Protein AF-A0A9E6K0S4-F1 (afdb_monomer)

Sequence (92 aa):
MFRCEGDWQGTPLEKQGKLDLEIIKKELQSDVAYLQALGPRNSENETAYIQLGKCAEWVKQRWESQGYTVKNHEFTIDGRQYVNLEVEIPGQ

pLDDT: mean 85.83, std 16.9, range [39.88, 98.06]

Secondary structure (DSSP, 8-state):
------------GGGGS---HHHHHHHHHHHHHHHHHT---SSSSHHHHHHHHHHHHHHHHHHHTTT--EEEEEEEETTEEEEEEEE-----

Nearest PDB structures (foldseek):
  1tkf-assembly1_A  TM=7.564E-01  e=1.212E-01  Streptomyces griseus
  3our-assembly1_A  TM=4.542E-01  e=1.007E+00  Vibrio vulnificus CMCP6
  5knb-assembly1_G  TM=3.151E-01  e=2.474E+00  Enterococcus hirae ATCC 9790

Radius of gyration: 18.23 Å; Cα contacts (8 Å, |Δi|>4): 68; chains: 1; bounding box: 47×26×40 Å

Foldseek 3Di:
DDDPDDPPPDDPPVNVPPDPVVVVVVVVVVLVVVLVVLPAQDDPDDSNVVSVVVNVVVVCVVCVVVVWDWDWDWDDDPNDIDTDIDTDDDDD

Structure (mmCIF, N/CA/C/O backbone):
data_AF-A0A9E6K0S4-F1
#
_entry.id   AF-A0A9E6K0S4-F1
#
loop_
_atom_site.group_PDB
_atom_site.id
_atom_site.type_symbol
_atom_site.label_atom_id
_atom_site.label_alt_id
_atom_site.label_comp_id
_atom_site.label_asym_id
_atom_site.label_entity_id
_atom_site.label_seq_id
_atom_site.pdbx_PDB_ins_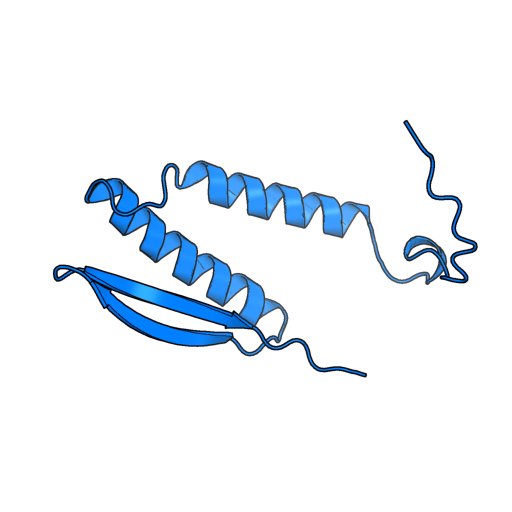code
_atom_site.Cartn_x
_atom_site.Cartn_y
_atom_site.Cartn_z
_atom_site.occupancy
_atom_site.B_iso_or_equiv
_atom_site.auth_seq_id
_atom_site.auth_comp_id
_atom_site.auth_asym_id
_atom_site.auth_atom_id
_atom_site.pdbx_PDB_model_num
ATOM 1 N N . MET A 1 1 ? -33.279 -13.754 -5.810 1.00 47.34 1 MET A N 1
ATOM 2 C CA . MET A 1 1 ? -32.314 -13.154 -4.865 1.00 47.34 1 MET A CA 1
ATOM 3 C C . MET A 1 1 ? -32.652 -13.716 -3.494 1.00 47.34 1 MET A C 1
ATOM 5 O O . MET A 1 1 ? -33.732 -13.428 -3.001 1.00 47.34 1 MET A O 1
ATOM 9 N N . PHE A 1 2 ? -31.824 -14.607 -2.951 1.00 39.88 2 PHE A N 1
ATOM 10 C CA . PHE A 1 2 ? -32.049 -15.172 -1.619 1.00 39.88 2 PHE A CA 1
ATOM 11 C C . PHE A 1 2 ? -31.491 -14.192 -0.585 1.00 39.88 2 PHE A C 1
ATOM 13 O O . PHE A 1 2 ? -30.312 -13.848 -0.642 1.00 39.88 2 PHE A O 1
ATOM 20 N N . ARG A 1 3 ? -32.342 -13.699 0.320 1.00 45.91 3 ARG A N 1
ATOM 21 C CA . ARG A 1 3 ? -31.884 -13.012 1.529 1.00 45.91 3 ARG A CA 1
ATOM 22 C C . ARG A 1 3 ? -31.353 -14.088 2.466 1.00 45.91 3 ARG A C 1
ATOM 24 O O . ARG A 1 3 ? -32.118 -14.934 2.913 1.00 45.91 3 ARG A O 1
ATOM 31 N N . CYS A 1 4 ? -30.051 -14.078 2.728 1.00 51.38 4 CYS A N 1
ATOM 32 C CA . CYS A 1 4 ? -29.499 -14.832 3.844 1.00 51.38 4 CYS A CA 1
ATOM 33 C C . CYS A 1 4 ? -29.988 -14.161 5.132 1.00 51.38 4 CYS A C 1
ATOM 35 O O . CYS A 1 4 ? -29.428 -13.156 5.564 1.00 51.38 4 CYS A O 1
ATOM 37 N N . GLU A 1 5 ? -31.073 -14.675 5.698 1.00 50.72 5 GLU A N 1
ATOM 38 C CA . GLU A 1 5 ? -31.542 -14.302 7.029 1.00 50.72 5 GLU A CA 1
ATOM 39 C C . GLU A 1 5 ? -30.725 -15.112 8.036 1.00 50.72 5 GLU A C 1
ATOM 41 O O . GLU A 1 5 ? -30.991 -16.282 8.290 1.00 50.72 5 GLU A O 1
ATOM 46 N N . GLY A 1 6 ? -29.639 -14.511 8.520 1.00 58.41 6 GLY A N 1
ATOM 47 C CA . GLY A 1 6 ? -28.914 -15.009 9.682 1.00 58.41 6 GLY A CA 1
ATOM 48 C C . GLY A 1 6 ? -29.351 -14.223 10.911 1.00 58.41 6 GLY A C 1
ATOM 49 O O . GLY A 1 6 ? -29.376 -12.991 10.865 1.00 58.41 6 GLY A O 1
ATOM 50 N N . ASP A 1 7 ? -29.655 -14.915 12.008 1.00 51.59 7 ASP A N 1
ATOM 51 C CA . ASP A 1 7 ? -29.771 -14.303 13.334 1.00 51.59 7 ASP A CA 1
ATOM 52 C C . ASP A 1 7 ? -28.368 -13.931 13.829 1.00 51.59 7 ASP A C 1
ATOM 54 O O . ASP A 1 7 ? -27.731 -14.629 14.621 1.00 51.59 7 ASP A O 1
ATOM 58 N N . TRP A 1 8 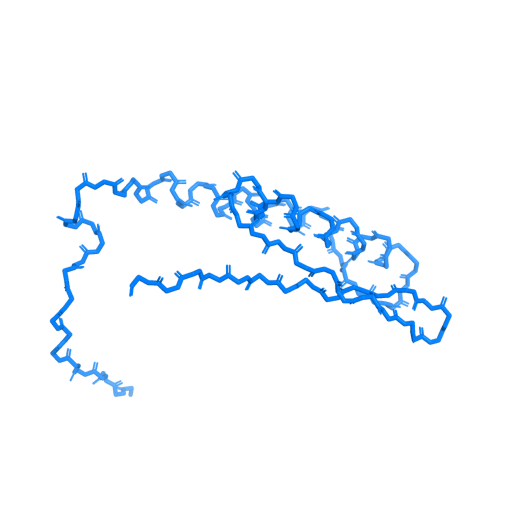? -27.841 -12.828 13.301 1.00 56.81 8 TRP A N 1
ATOM 59 C CA . TRP A 1 8 ? -26.562 -12.282 13.725 1.00 56.81 8 TRP A CA 1
ATOM 60 C C . TRP A 1 8 ? -26.738 -11.630 15.097 1.00 56.81 8 TRP A C 1
ATOM 62 O O . TRP A 1 8 ? -27.190 -10.491 15.209 1.00 56.81 8 TRP A O 1
ATOM 72 N N . GLN A 1 9 ? -26.358 -12.345 16.157 1.00 57.19 9 GLN A N 1
ATOM 73 C CA . GLN A 1 9 ? -26.185 -11.772 17.494 1.00 57.19 9 GLN A CA 1
ATOM 74 C C . GLN A 1 9 ? -24.894 -10.944 17.541 1.00 57.19 9 GLN A C 1
ATOM 76 O O . GLN A 1 9 ? -23.919 -11.294 18.198 1.00 57.19 9 GLN A O 1
ATOM 81 N N . GLY A 1 10 ? -24.872 -9.851 16.787 1.00 57.56 10 GLY A N 1
ATOM 82 C CA . GLY A 1 10 ? -23.828 -8.840 16.838 1.00 57.56 10 GLY A CA 1
ATOM 83 C C . GLY A 1 10 ? -24.447 -7.513 17.241 1.00 57.56 10 GLY A C 1
ATOM 84 O O . GLY A 1 10 ? -25.470 -7.105 16.691 1.00 57.56 10 GLY A O 1
ATOM 85 N N . THR A 1 11 ? -23.845 -6.820 18.202 1.00 54.97 11 THR A N 1
ATOM 86 C CA . THR A 1 11 ? -24.201 -5.423 18.456 1.00 54.97 11 THR A CA 1
ATOM 87 C C . THR A 1 11 ? -23.759 -4.609 17.238 1.00 54.97 11 THR A C 1
ATOM 89 O O . THR A 1 11 ? -22.570 -4.648 16.918 1.00 54.97 11 THR A O 1
ATOM 92 N N . PRO A 1 12 ? -24.663 -3.881 16.555 1.00 60.41 12 PRO A N 1
ATOM 93 C CA . PRO A 1 12 ? -24.278 -2.985 15.472 1.00 60.41 12 PRO A CA 1
ATOM 94 C C . PRO A 1 12 ? -23.178 -2.035 15.957 1.00 60.41 12 PRO A C 1
ATOM 96 O O . PRO A 1 12 ? -23.261 -1.537 17.085 1.00 60.41 12 PRO A O 1
ATOM 99 N N . LEU A 1 13 ? -22.148 -1.804 15.140 1.00 57.53 13 LEU A N 1
ATOM 100 C CA . LEU A 1 13 ? -21.003 -0.957 15.504 1.00 57.53 13 LEU A CA 1
ATOM 101 C C . LEU A 1 13 ? -21.460 0.446 15.941 1.00 57.53 13 LEU A C 1
ATOM 103 O O . LEU A 1 13 ? -20.863 1.047 16.833 1.00 57.53 13 LEU A O 1
ATOM 107 N N . GLU A 1 14 ? -22.587 0.919 15.400 1.00 60.19 14 GLU A N 1
ATOM 108 C CA . GLU A 1 14 ? -23.226 2.191 15.750 1.00 60.19 14 GLU A CA 1
ATOM 109 C C . GLU A 1 14 ? -23.724 2.234 17.201 1.00 60.19 14 GLU A C 1
ATOM 111 O O . GLU A 1 14 ? -23.765 3.295 17.820 1.00 60.19 14 GLU A O 1
ATOM 116 N N . LYS A 1 15 ? -24.094 1.081 17.772 1.00 58.09 15 LYS A N 1
ATOM 117 C CA . LYS A 1 15 ? -24.599 0.969 19.149 1.00 58.09 15 LYS A CA 1
ATOM 118 C C . LYS A 1 15 ? -23.489 0.853 20.196 1.00 58.09 15 LYS A C 1
ATOM 120 O O . LYS A 1 15 ? -23.785 0.971 21.382 1.00 58.09 15 LYS A O 1
ATOM 125 N N . GLN A 1 16 ? -22.230 0.649 19.796 1.00 59.19 16 GLN A N 1
ATOM 126 C CA . GLN A 1 16 ? -21.090 0.559 20.723 1.00 59.19 16 GLN A CA 1
ATOM 127 C C . GLN A 1 16 ? -20.512 1.930 21.134 1.00 59.19 16 GLN A C 1
ATOM 129 O O . GLN A 1 16 ? -19.548 1.992 21.896 1.00 59.19 16 GLN A O 1
ATOM 134 N N . GLY A 1 17 ? -21.123 3.039 20.694 1.00 54.97 17 GLY A N 1
ATOM 135 C CA . GLY A 1 17 ? -20.983 4.355 21.333 1.00 54.97 17 GLY A CA 1
ATOM 136 C C . GLY A 1 17 ? -19.608 5.027 21.240 1.00 54.97 17 GLY A C 1
ATOM 137 O O . GLY A 1 17 ? -19.366 5.990 21.962 1.00 54.97 17 GLY A O 1
ATOM 138 N N . LYS A 1 18 ? -18.704 4.541 20.380 1.00 61.19 18 LYS A N 1
ATOM 139 C CA . LYS A 1 18 ? -17.352 5.109 20.206 1.00 61.19 18 LYS A CA 1
ATOM 140 C C . LYS A 1 18 ? -16.867 5.231 18.758 1.00 61.19 18 LYS A C 1
ATOM 142 O O . LYS A 1 18 ? -15.818 5.830 18.547 1.00 61.19 18 LYS A O 1
ATOM 147 N N . LEU A 1 19 ? -17.593 4.692 17.776 1.00 67.19 19 LEU A N 1
ATOM 148 C CA . LEU A 1 19 ? -17.239 4.823 16.360 1.00 67.19 19 LEU A CA 1
ATOM 149 C C . LEU A 1 19 ? -18.032 5.968 15.725 1.00 67.19 19 LEU A C 1
ATOM 151 O O . LEU A 1 19 ? -19.245 5.865 15.549 1.00 67.19 19 LEU A O 1
ATOM 155 N N . ASP A 1 20 ? -17.342 7.042 15.356 1.00 83.25 20 ASP A N 1
ATOM 156 C CA . ASP A 1 20 ? -17.913 8.079 14.501 1.00 83.25 20 ASP A CA 1
ATOM 157 C C . ASP A 1 20 ? -17.876 7.595 13.044 1.00 83.25 20 ASP A C 1
ATOM 159 O O . ASP A 1 20 ? -16.847 7.644 12.363 1.00 83.25 20 ASP A O 1
ATOM 163 N N . LEU A 1 21 ? 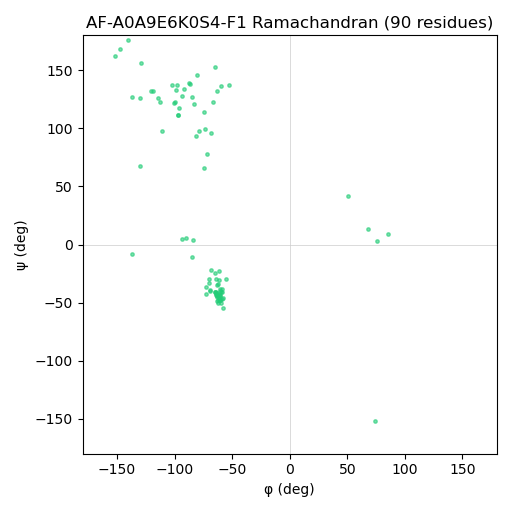-19.011 7.068 12.578 1.00 83.38 21 LEU A N 1
ATOM 164 C CA . LEU A 1 21 ? -19.146 6.553 11.217 1.00 83.38 21 LEU A CA 1
ATOM 165 C C . LEU A 1 21 ? -18.914 7.623 10.145 1.00 83.38 21 LEU A C 1
ATOM 167 O O . LEU A 1 21 ? -18.441 7.290 9.057 1.00 83.38 21 LEU A O 1
ATOM 171 N N . GLU A 1 22 ? -19.236 8.888 10.422 1.00 87.38 22 GLU A N 1
ATOM 172 C CA . GLU A 1 22 ? -19.027 9.968 9.457 1.00 87.38 22 GLU A CA 1
ATOM 173 C C . GLU A 1 22 ? -17.538 10.295 9.321 1.00 87.38 22 GLU A C 1
ATOM 175 O O . GLU A 1 22 ? -17.063 10.520 8.205 1.00 87.38 22 GLU A O 1
ATOM 180 N N . ILE A 1 23 ? -16.775 10.231 10.418 1.00 88.44 23 ILE A N 1
ATOM 181 C CA . ILE A 1 23 ? -15.310 10.340 10.365 1.00 88.44 23 ILE A CA 1
ATOM 182 C C . ILE A 1 23 ? -14.721 9.191 9.544 1.00 88.44 23 ILE A C 1
ATOM 184 O O . ILE A 1 23 ? -13.976 9.449 8.599 1.00 88.44 23 ILE A O 1
ATOM 188 N N . ILE A 1 24 ? -15.107 7.942 9.826 1.00 86.88 24 ILE A N 1
ATOM 189 C CA . ILE A 1 24 ? -14.606 6.768 9.088 1.00 86.88 24 ILE A CA 1
ATOM 190 C C . ILE A 1 24 ? -14.913 6.890 7.597 1.00 86.88 24 ILE A C 1
ATOM 192 O O . ILE A 1 24 ? -14.047 6.677 6.750 1.00 86.88 24 ILE A O 1
ATOM 196 N N . LYS A 1 25 ? -16.142 7.277 7.255 1.00 91.00 25 LYS A N 1
ATOM 197 C CA . 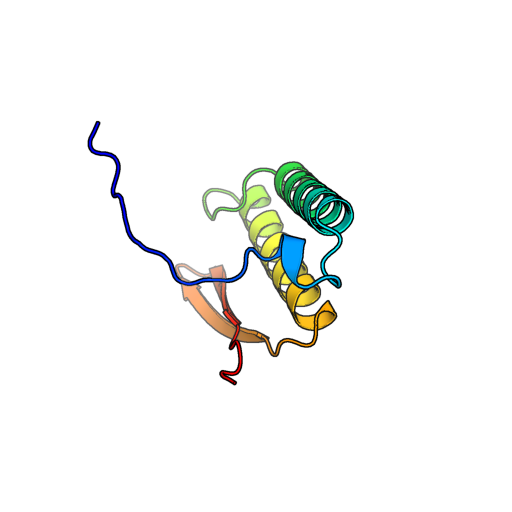LYS A 1 25 ? -16.557 7.483 5.868 1.00 91.00 25 LYS A CA 1
ATOM 198 C C . LYS A 1 25 ? -15.730 8.569 5.184 1.00 91.00 25 LYS A C 1
ATOM 200 O O . LYS A 1 25 ? -15.305 8.372 4.047 1.00 91.00 25 LYS A O 1
ATOM 205 N N . LYS A 1 26 ? -15.489 9.697 5.856 1.00 94.31 26 LYS A N 1
ATOM 206 C CA . LYS A 1 26 ? -14.678 10.797 5.323 1.00 94.31 26 LYS A CA 1
ATOM 207 C C . LYS A 1 26 ? -13.226 10.371 5.100 1.00 94.31 26 LYS A C 1
ATOM 209 O O . LYS A 1 26 ? -12.655 10.704 4.064 1.00 94.31 26 LYS A O 1
ATOM 214 N N . GLU A 1 27 ? -12.644 9.628 6.036 1.00 92.44 27 GLU A N 1
ATOM 215 C CA . GLU A 1 27 ? -11.291 9.085 5.894 1.00 92.44 27 GLU A CA 1
ATOM 216 C C . GLU A 1 27 ? -11.198 8.117 4.713 1.00 92.44 27 GLU A C 1
ATOM 218 O O . GLU A 1 27 ? -10.342 8.298 3.852 1.00 92.44 27 GLU A O 1
ATOM 223 N N . LEU A 1 28 ? -12.138 7.175 4.590 1.00 93.00 28 LEU A N 1
ATOM 224 C CA . LEU A 1 28 ? -12.191 6.250 3.453 1.00 93.00 28 LEU A CA 1
ATOM 225 C C . LEU A 1 28 ? -12.330 6.983 2.113 1.00 93.00 28 LEU A C 1
ATOM 227 O O . LEU A 1 28 ? -11.687 6.617 1.133 1.00 93.00 28 LEU A O 1
ATOM 231 N N . GLN A 1 29 ? -13.150 8.033 2.052 1.00 96.62 29 GLN A N 1
ATOM 232 C CA . GLN A 1 29 ? -13.286 8.851 0.846 1.00 96.62 29 GLN A CA 1
ATOM 233 C C . GLN A 1 29 ? -11.988 9.584 0.498 1.00 96.62 29 GLN A C 1
ATOM 235 O O . GLN A 1 29 ? -11.621 9.639 -0.674 1.00 96.62 29 GLN A O 1
ATOM 240 N N . SER A 1 30 ? -11.287 10.120 1.500 1.00 96.00 30 SER A N 1
ATOM 241 C CA . SER A 1 30 ? -9.981 10.759 1.317 1.00 96.00 30 SER A CA 1
ATOM 242 C C . SER A 1 30 ? -8.936 9.763 0.807 1.00 96.00 30 SER A C 1
ATOM 244 O O . SER A 1 30 ? -8.218 10.058 -0.149 1.00 96.00 30 SER A O 1
ATOM 246 N N . ASP A 1 31 ? -8.896 8.571 1.401 1.00 95.88 31 ASP A N 1
ATOM 247 C CA . ASP A 1 31 ? -7.996 7.483 1.022 1.00 95.88 31 ASP A CA 1
ATOM 248 C C . ASP A 1 31 ? -8.248 7.057 -0.436 1.00 95.88 31 ASP A C 1
ATOM 250 O O . ASP A 1 31 ? -7.325 7.005 -1.252 1.00 95.88 31 ASP A O 1
ATOM 254 N N . VAL A 1 32 ? -9.513 6.854 -0.820 1.00 95.94 32 VAL A N 1
ATOM 255 C CA . VAL A 1 32 ? -9.890 6.531 -2.206 1.00 95.94 32 VAL A CA 1
ATOM 256 C C . VAL A 1 32 ? -9.532 7.664 -3.171 1.00 95.94 32 VAL A C 1
ATOM 258 O O . VAL A 1 32 ? -8.992 7.388 -4.243 1.00 95.94 32 VAL A O 1
ATOM 261 N N . ALA A 1 33 ? -9.792 8.924 -2.814 1.00 97.00 33 ALA A N 1
ATOM 262 C CA . ALA A 1 33 ? -9.489 10.072 -3.668 1.00 97.00 33 ALA A CA 1
ATOM 263 C C . ALA A 1 33 ? -7.982 10.211 -3.931 1.00 97.00 33 ALA A C 1
ATOM 265 O O . ALA A 1 33 ? -7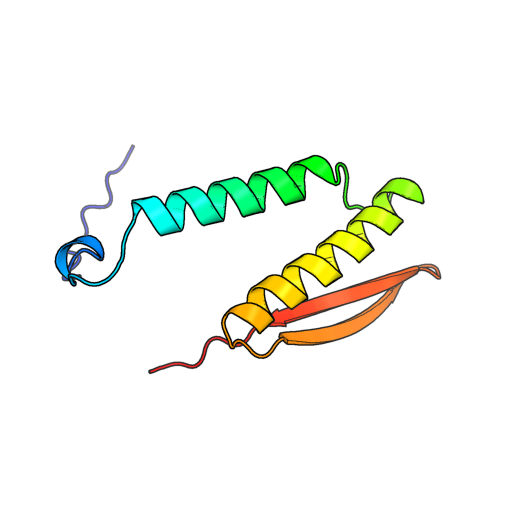.571 10.433 -5.071 1.00 97.00 33 ALA A O 1
ATOM 266 N N . TYR A 1 34 ? -7.153 10.014 -2.902 1.00 95.88 34 TYR A N 1
ATOM 267 C CA . TYR A 1 34 ? -5.699 9.993 -3.051 1.00 95.88 34 TYR A CA 1
ATOM 268 C C . TYR A 1 34 ? -5.256 8.883 -4.013 1.00 95.88 34 TYR A C 1
ATOM 270 O O . TYR A 1 34 ? -4.529 9.130 -4.977 1.00 95.88 34 TYR A O 1
ATOM 278 N N . LEU A 1 35 ? -5.750 7.663 -3.796 1.00 95.12 35 LEU A N 1
ATOM 279 C CA . LEU A 1 35 ? -5.417 6.503 -4.620 1.00 95.12 35 LEU A CA 1
ATOM 280 C C . LEU A 1 35 ? -5.861 6.662 -6.081 1.00 95.12 35 LEU A C 1
ATOM 282 O O . LEU A 1 35 ? -5.175 6.184 -6.984 1.00 95.12 35 LEU A O 1
ATOM 286 N N . GLN A 1 36 ? -6.987 7.334 -6.326 1.00 96.19 36 GLN A N 1
ATOM 287 C CA . GLN A 1 36 ? -7.451 7.668 -7.673 1.00 96.19 36 GLN A CA 1
ATOM 288 C C . GLN A 1 36 ? -6.564 8.723 -8.346 1.00 96.19 36 GLN A C 1
ATOM 290 O O . GLN A 1 36 ? -6.274 8.595 -9.535 1.00 96.19 36 GLN A O 1
ATOM 295 N N . ALA A 1 37 ? -6.092 9.726 -7.600 1.00 96.94 37 ALA A N 1
ATOM 296 C CA . ALA A 1 37 ? -5.232 10.787 -8.126 1.00 96.94 37 ALA A CA 1
ATOM 297 C C . ALA A 1 37 ? -3.859 10.280 -8.606 1.00 96.94 37 ALA A C 1
ATOM 299 O O . ALA A 1 37 ? -3.254 10.894 -9.484 1.00 96.94 37 ALA A O 1
ATOM 300 N N . LEU A 1 38 ? -3.379 9.145 -8.080 1.00 95.19 38 LEU A N 1
ATOM 301 C CA . LEU A 1 38 ? -2.159 8.484 -8.563 1.00 95.19 38 LEU A CA 1
ATOM 302 C C . LEU A 1 38 ? -2.310 7.893 -9.976 1.00 95.19 38 LEU A C 1
ATOM 304 O O . LEU A 1 38 ? -1.308 7.697 -10.661 1.00 95.19 38 LEU A O 1
ATOM 308 N N . GLY A 1 39 ? -3.537 7.615 -10.426 1.00 95.50 39 GLY A N 1
ATOM 309 C CA . GLY A 1 39 ? -3.798 6.975 -11.714 1.00 95.50 39 GLY A CA 1
ATOM 310 C C . GLY A 1 39 ? -3.477 5.468 -11.731 1.00 95.50 39 GLY A C 1
ATOM 311 O O . GLY A 1 39 ? -3.605 4.786 -10.705 1.00 95.50 39 GLY A O 1
ATOM 312 N N . PRO A 1 40 ? -3.122 4.904 -12.904 1.00 97.06 40 PRO A N 1
ATOM 313 C CA . PRO A 1 40 ? -2.767 3.491 -13.041 1.00 97.06 40 PRO A CA 1
ATOM 314 C C . PRO A 1 40 ? -1.567 3.100 -12.172 1.00 97.06 40 PRO A C 1
ATOM 316 O O . PRO A 1 40 ? -0.569 3.811 -12.122 1.00 97.06 40 PRO A O 1
ATOM 319 N N . ARG A 1 41 ? -1.667 1.945 -11.509 1.00 96.19 41 ARG A N 1
ATOM 320 C CA . ARG A 1 41 ? -0.672 1.397 -10.571 1.00 96.19 41 ARG A CA 1
ATOM 321 C C . ARG A 1 41 ? -0.381 -0.048 -10.954 1.00 96.19 41 ARG A C 1
ATOM 323 O O . ARG A 1 41 ? -0.820 -0.982 -10.293 1.00 96.19 41 ARG A O 1
ATOM 330 N N . ASN A 1 42 ? 0.251 -0.219 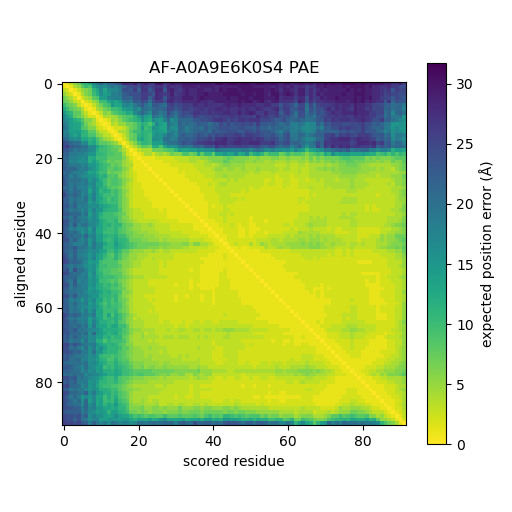-12.105 1.00 94.88 42 ASN A N 1
ATOM 331 C CA . ASN A 1 42 ? 0.547 -1.520 -12.692 1.00 94.88 42 ASN A CA 1
ATOM 332 C C . ASN A 1 42 ? 1.949 -1.506 -13.319 1.00 94.88 42 ASN A C 1
ATOM 334 O O . ASN A 1 42 ? 2.620 -0.475 -13.350 1.00 94.88 42 ASN A O 1
ATOM 338 N N . SER A 1 43 ? 2.389 -2.658 -13.817 1.00 94.50 43 SER A N 1
ATOM 339 C CA . SER A 1 43 ? 3.719 -2.817 -14.412 1.00 94.50 43 SER A CA 1
ATOM 340 C C . SER A 1 43 ? 3.776 -2.541 -15.914 1.00 94.50 43 SER A C 1
ATOM 342 O O . SER A 1 43 ? 4.819 -2.771 -16.516 1.00 94.50 43 SER A O 1
ATOM 344 N N . GLU A 1 44 ? 2.692 -2.084 -16.545 1.00 92.81 44 GLU A N 1
ATOM 345 C CA . GLU A 1 44 ? 2.594 -2.033 -18.014 1.00 92.81 44 GLU A CA 1
ATOM 346 C C . GLU A 1 44 ? 3.504 -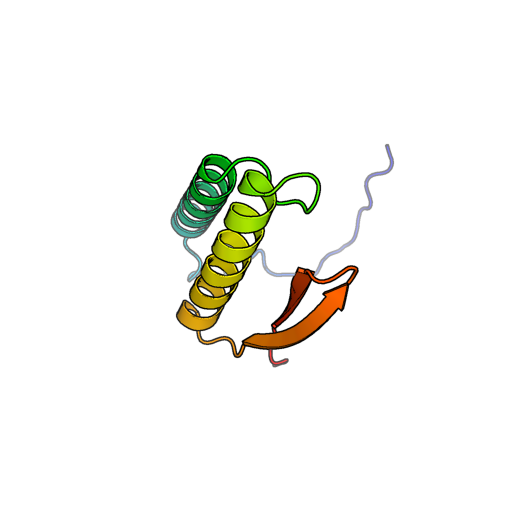0.972 -18.639 1.00 92.81 44 GLU A C 1
ATOM 348 O O . GLU A 1 44 ? 3.959 -1.123 -19.770 1.00 92.81 44 GLU A O 1
ATOM 353 N N . ASN A 1 45 ? 3.781 0.112 -17.914 1.00 95.69 45 ASN A N 1
ATOM 354 C CA . ASN A 1 45 ? 4.693 1.166 -18.346 1.00 95.69 45 ASN A CA 1
ATOM 355 C C . ASN A 1 45 ? 5.418 1.799 -17.153 1.00 95.69 45 ASN A C 1
ATOM 357 O O . ASN A 1 45 ? 5.070 1.562 -15.996 1.00 95.69 45 ASN A O 1
ATOM 361 N N . GLU A 1 46 ? 6.441 2.603 -17.438 1.00 96.12 46 GLU A N 1
ATOM 362 C CA . GLU A 1 46 ? 7.295 3.201 -16.408 1.00 96.12 46 GLU A CA 1
ATOM 363 C C . GLU A 1 46 ? 6.544 4.180 -15.504 1.00 96.12 46 GLU A C 1
ATOM 365 O O . GLU A 1 46 ? 6.704 4.163 -14.288 1.00 96.12 46 GLU A O 1
ATOM 370 N N . THR A 1 47 ? 5.660 5.001 -16.075 1.00 96.88 47 THR A N 1
ATOM 371 C CA . THR A 1 47 ? 4.869 5.952 -15.291 1.00 96.88 47 THR A CA 1
ATOM 372 C C . THR A 1 47 ? 3.952 5.226 -14.312 1.00 96.88 47 THR A C 1
ATOM 374 O O . THR A 1 47 ? 3.963 5.549 -13.129 1.00 96.88 47 THR A O 1
ATOM 377 N N . ALA A 1 48 ? 3.203 4.221 -14.771 1.00 97.44 48 ALA A N 1
ATOM 378 C CA . ALA A 1 48 ? 2.318 3.424 -13.923 1.00 97.44 48 ALA A CA 1
ATOM 379 C C . ALA A 1 48 ? 3.093 2.642 -12.850 1.00 97.44 48 ALA A C 1
ATOM 381 O O . ALA A 1 48 ? 2.628 2.519 -11.717 1.00 97.44 48 ALA A O 1
ATOM 382 N N . TYR A 1 49 ? 4.300 2.180 -13.177 1.00 97.50 49 TYR A N 1
ATOM 383 C CA . TYR A 1 49 ? 5.169 1.470 -12.245 1.00 97.50 49 TYR A CA 1
ATOM 384 C C . TYR A 1 49 ? 5.718 2.390 -11.142 1.00 97.50 49 TYR A C 1
ATOM 386 O O . TYR A 1 49 ? 5.695 2.032 -9.964 1.00 97.50 49 TYR A O 1
ATOM 394 N N . ILE A 1 50 ? 6.091 3.629 -11.476 1.00 96.88 50 ILE A N 1
ATOM 395 C CA . ILE A 1 50 ? 6.444 4.649 -10.475 1.00 96.88 50 ILE A CA 1
ATOM 396 C C . ILE A 1 50 ? 5.256 4.924 -9.538 1.00 96.88 50 ILE A C 1
ATOM 398 O O . ILE A 1 50 ? 5.437 5.059 -8.325 1.00 96.88 50 ILE A O 1
ATOM 402 N N . GLN A 1 51 ? 4.032 4.996 -10.073 1.00 98.06 51 GLN A N 1
ATOM 403 C CA . GLN A 1 51 ? 2.831 5.206 -9.256 1.00 98.06 51 GLN A CA 1
ATOM 404 C C . GLN A 1 51 ? 2.486 3.987 -8.396 1.00 98.06 51 GLN A C 1
ATOM 406 O O . GLN A 1 51 ? 2.019 4.157 -7.270 1.00 98.06 51 GLN A O 1
ATOM 411 N N . LEU A 1 52 ? 2.757 2.770 -8.876 1.00 97.62 52 LEU A N 1
ATOM 412 C CA . LEU A 1 52 ? 2.647 1.547 -8.081 1.00 97.62 52 LEU A CA 1
ATOM 413 C C . LEU A 1 52 ? 3.555 1.617 -6.844 1.00 97.62 52 LEU A C 1
ATOM 415 O O . LEU A 1 52 ? 3.079 1.373 -5.736 1.00 97.62 52 LEU A O 1
ATOM 419 N N . GLY A 1 53 ? 4.815 2.032 -7.011 1.00 97.06 53 GLY A N 1
ATOM 420 C CA . GLY A 1 53 ? 5.749 2.215 -5.894 1.00 97.06 53 GLY A CA 1
ATOM 421 C C . GLY A 1 53 ? 5.275 3.266 -4.884 1.00 97.06 53 GLY A C 1
ATOM 422 O O . GLY A 1 53 ? 5.241 3.003 -3.683 1.00 97.06 53 GLY A O 1
ATOM 423 N N . LYS A 1 54 ? 4.817 4.432 -5.360 1.00 97.50 54 LYS A N 1
ATOM 424 C CA . LYS A 1 54 ? 4.238 5.477 -4.491 1.00 97.50 54 LYS A CA 1
ATOM 425 C C . LYS A 1 54 ? 2.997 4.997 -3.745 1.00 97.50 54 LYS A C 1
ATOM 427 O O . LYS A 1 54 ? 2.816 5.327 -2.577 1.00 97.50 54 LYS A O 1
ATOM 432 N N . CYS A 1 55 ? 2.145 4.221 -4.413 1.00 97.69 55 CYS A N 1
ATOM 433 C CA . CYS A 1 55 ? 0.960 3.640 -3.800 1.00 97.69 55 CYS A CA 1
ATOM 434 C C . CYS A 1 55 ? 1.336 2.668 -2.679 1.00 97.69 55 CYS A C 1
ATOM 436 O O . CYS A 1 55 ? 0.723 2.725 -1.618 1.00 97.69 55 CYS A O 1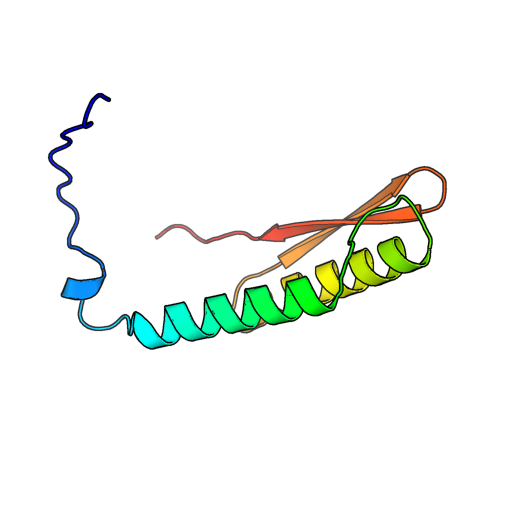
ATOM 438 N N . ALA A 1 56 ? 2.324 1.796 -2.898 1.00 97.44 56 ALA A N 1
ATOM 439 C CA . ALA A 1 56 ? 2.788 0.867 -1.873 1.00 97.44 56 ALA A CA 1
ATOM 440 C C . ALA A 1 56 ? 3.316 1.620 -0.641 1.00 97.44 56 ALA A C 1
ATOM 442 O O . ALA A 1 56 ? 2.886 1.345 0.477 1.00 97.44 56 ALA A O 1
ATOM 443 N N . GLU A 1 57 ? 4.160 2.632 -0.845 1.00 97.12 57 GLU A N 1
ATOM 444 C CA . GLU A 1 57 ? 4.686 3.447 0.255 1.00 97.12 57 GLU A CA 1
ATOM 445 C C . GLU A 1 57 ? 3.569 4.169 1.024 1.00 97.12 57 GLU A C 1
ATOM 447 O O . GLU A 1 57 ? 3.536 4.140 2.253 1.00 97.12 57 GLU A O 1
ATOM 452 N N . TRP A 1 58 ? 2.595 4.750 0.319 1.00 97.56 58 TRP A N 1
ATOM 453 C CA . TRP A 1 58 ? 1.460 5.405 0.968 1.00 97.56 58 TRP A CA 1
ATOM 454 C C . TRP A 1 58 ? 0.593 4.423 1.772 1.00 97.56 58 TRP A C 1
ATOM 456 O O . TRP A 1 58 ? 0.220 4.724 2.905 1.00 97.56 58 TRP A O 1
ATOM 466 N N . VAL A 1 59 ? 0.294 3.235 1.226 1.00 96.56 59 VAL A N 1
ATOM 467 C CA . VAL A 1 59 ? -0.491 2.203 1.933 1.00 96.56 59 VAL A CA 1
ATOM 468 C C . VAL A 1 59 ? 0.233 1.763 3.202 1.00 96.56 59 VAL A C 1
ATOM 470 O O . VAL A 1 59 ? -0.394 1.653 4.256 1.00 96.56 59 VAL A O 1
ATOM 473 N N . LYS A 1 60 ? 1.549 1.552 3.117 1.00 97.25 60 LYS A N 1
ATOM 474 C CA . LYS A 1 60 ? 2.385 1.217 4.269 1.00 97.25 60 LYS A CA 1
ATOM 475 C C . LYS A 1 60 ? 2.284 2.293 5.351 1.00 97.25 60 LYS A C 1
ATOM 477 O O . LYS A 1 60 ? 1.881 1.986 6.470 1.00 97.25 60 LYS A O 1
ATOM 482 N N . GLN A 1 61 ? 2.539 3.553 4.997 1.00 96.19 61 GLN A N 1
ATOM 483 C CA . GLN A 1 61 ? 2.467 4.675 5.937 1.00 96.19 61 GLN A CA 1
ATOM 484 C C . GLN A 1 61 ? 1.076 4.824 6.563 1.00 96.19 61 GLN A C 1
ATOM 486 O O . GLN A 1 61 ? 0.957 5.113 7.754 1.00 96.19 61 GLN A O 1
ATOM 491 N N . ARG A 1 62 ? 0.003 4.596 5.792 1.00 95.25 62 ARG A N 1
ATOM 492 C CA . ARG A 1 62 ? -1.373 4.673 6.300 1.00 95.25 62 ARG A CA 1
ATOM 493 C C . ARG A 1 62 ? -1.646 3.616 7.369 1.00 95.25 62 ARG A C 1
ATOM 495 O O . ARG A 1 62 ? -2.291 3.939 8.369 1.00 95.25 62 ARG A O 1
ATOM 502 N N . TRP A 1 63 ? -1.154 2.392 7.197 1.00 94.38 63 TRP A N 1
ATOM 503 C CA . TRP A 1 63 ? -1.294 1.330 8.198 1.00 94.38 63 TRP A CA 1
ATOM 504 C C . TRP A 1 63 ? -0.397 1.554 9.417 1.00 94.38 63 TRP A C 1
ATOM 506 O O . TRP A 1 63 ? -0.869 1.442 10.549 1.00 94.38 63 TRP A O 1
ATOM 516 N N . GLU A 1 64 ? 0.853 1.965 9.206 1.00 94.56 64 GLU A N 1
ATOM 517 C CA . GLU A 1 64 ? 1.780 2.305 10.292 1.00 94.56 64 GLU A CA 1
ATOM 518 C C . GLU A 1 64 ? 1.248 3.470 11.144 1.00 94.56 64 GLU A C 1
ATOM 520 O O . GLU A 1 64 ? 1.321 3.423 12.371 1.00 94.56 64 GLU A O 1
ATOM 525 N N . SER A 1 65 ? 0.610 4.474 10.525 1.00 92.38 65 SER A N 1
ATOM 526 C CA . SER A 1 65 ? -0.022 5.599 11.240 1.00 92.38 65 SER A CA 1
ATOM 527 C C . SER A 1 65 ? -1.148 5.180 12.191 1.00 92.38 65 SER A C 1
ATOM 529 O O . SER A 1 65 ? -1.461 5.898 13.137 1.00 92.38 65 SER A O 1
ATOM 531 N N . GLN A 1 66 ? -1.745 4.011 11.954 1.00 90.06 66 GLN A N 1
ATOM 532 C CA . GLN A 1 66 ? -2.795 3.425 12.788 1.00 90.06 66 GLN A CA 1
ATOM 533 C C . GLN A 1 66 ? -2.237 2.455 13.844 1.00 90.06 66 GLN A C 1
ATOM 535 O O . GLN A 1 66 ? -3.005 1.825 14.567 1.00 90.06 66 GLN A O 1
ATOM 540 N N . GLY A 1 67 ? -0.910 2.338 13.949 1.00 90.19 67 GLY A N 1
ATOM 541 C CA . GLY A 1 67 ? -0.227 1.483 14.919 1.00 90.19 67 GLY A CA 1
ATOM 542 C C . GLY A 1 67 ? -0.041 0.033 14.472 1.00 90.19 67 GLY A C 1
ATOM 543 O O . GLY A 1 67 ? 0.387 -0.791 15.280 1.00 90.19 67 GLY A O 1
ATOM 544 N N . TYR A 1 68 ? -0.335 -0.298 13.212 1.00 93.44 68 TYR A N 1
ATOM 545 C CA . TYR A 1 68 ? -0.085 -1.639 12.688 1.00 93.44 68 TYR A CA 1
ATOM 546 C C . TYR A 1 68 ? 1.377 -1.811 12.290 1.00 93.44 68 TYR A C 1
ATOM 548 O O . TYR A 1 68 ? 2.021 -0.895 11.782 1.00 93.44 68 TYR A O 1
ATOM 556 N N . THR A 1 69 ? 1.889 -3.026 12.478 1.00 93.56 69 THR A N 1
ATOM 557 C CA . THR A 1 69 ? 3.184 -3.419 11.919 1.00 93.56 69 THR A CA 1
ATOM 558 C C . THR A 1 69 ? 2.981 -3.895 10.486 1.00 93.56 69 THR A C 1
ATOM 560 O O . THR A 1 69 ? 2.169 -4.788 10.240 1.00 93.56 69 THR A O 1
ATOM 563 N N . VAL A 1 70 ? 3.735 -3.313 9.553 1.00 96.19 70 VAL A N 1
ATOM 564 C CA . VAL A 1 70 ? 3.719 -3.687 8.136 1.00 96.19 70 VAL A CA 1
ATOM 565 C C . VAL A 1 70 ? 5.059 -4.317 7.775 1.00 96.19 70 VAL A C 1
ATOM 567 O O . VAL A 1 70 ? 6.109 -3.697 7.947 1.00 96.19 70 VAL A O 1
ATOM 570 N N . LYS A 1 71 ? 5.040 -5.553 7.273 1.00 97.56 71 LYS A N 1
ATOM 571 C CA . LYS A 1 71 ? 6.235 -6.235 6.760 1.00 97.56 71 LYS A CA 1
ATOM 572 C C . LYS A 1 71 ? 6.297 -6.105 5.244 1.00 97.56 71 LYS A C 1
ATOM 574 O O . LYS A 1 71 ? 5.296 -6.295 4.553 1.00 97.56 71 LYS A O 1
ATOM 579 N N . ASN A 1 72 ? 7.495 -5.828 4.740 1.00 97.75 72 ASN A N 1
ATOM 580 C CA . ASN A 1 72 ? 7.775 -5.805 3.312 1.00 97.75 72 ASN A CA 1
ATOM 581 C C . ASN A 1 72 ? 8.304 -7.170 2.872 1.00 97.75 72 ASN A C 1
ATOM 583 O O . ASN A 1 72 ? 9.298 -7.652 3.412 1.00 97.75 72 ASN A O 1
ATOM 587 N N . HIS A 1 73 ? 7.689 -7.740 1.841 1.00 97.81 73 HIS A N 1
ATOM 588 C CA . HIS A 1 73 ? 8.227 -8.889 1.118 1.00 97.81 73 HIS A CA 1
ATOM 589 C C . HIS A 1 73 ? 8.639 -8.434 -0.270 1.00 97.81 73 HIS A C 1
ATOM 591 O O . HIS A 1 73 ? 7.802 -8.288 -1.163 1.00 97.81 73 HIS A O 1
ATOM 597 N N . GLU A 1 74 ? 9.926 -8.151 -0.424 1.00 97.69 74 GLU A N 1
ATOM 598 C CA . GLU A 1 74 ? 10.491 -7.654 -1.672 1.00 97.69 74 GLU A CA 1
ATOM 599 C C . GLU A 1 74 ? 10.887 -8.806 -2.595 1.00 97.69 74 GLU A C 1
ATOM 601 O O . GLU A 1 74 ? 11.436 -9.819 -2.160 1.00 97.69 74 GLU A O 1
ATOM 606 N N . PHE A 1 75 ? 10.615 -8.651 -3.886 1.00 97.69 75 PHE A N 1
ATOM 607 C CA . PHE A 1 75 ? 10.977 -9.628 -4.908 1.00 97.69 75 PHE A CA 1
ATOM 608 C C . PHE A 1 75 ? 11.185 -8.944 -6.258 1.00 97.69 75 PHE A C 1
ATOM 610 O O . PHE A 1 75 ? 10.729 -7.825 -6.477 1.00 97.69 75 PHE A O 1
ATOM 617 N N . THR A 1 76 ? 11.865 -9.623 -7.179 1.00 97.44 76 THR A N 1
ATOM 618 C CA . THR A 1 76 ? 12.183 -9.075 -8.502 1.00 97.44 76 THR A CA 1
ATOM 619 C C . THR A 1 76 ? 11.591 -9.954 -9.591 1.00 97.44 76 THR A C 1
ATOM 621 O O . THR A 1 76 ? 11.776 -11.169 -9.573 1.00 97.44 76 THR A O 1
ATOM 624 N N . ILE A 1 77 ? 10.912 -9.338 -10.560 1.00 95.50 77 ILE A N 1
ATOM 625 C CA . ILE A 1 77 ? 10.417 -9.997 -11.777 1.00 95.50 77 ILE A CA 1
ATOM 626 C C . ILE A 1 77 ? 10.862 -9.152 -12.967 1.00 95.50 77 ILE A C 1
ATOM 628 O O . ILE A 1 77 ? 10.629 -7.944 -12.983 1.00 95.50 77 ILE A O 1
ATOM 632 N N . ASP A 1 78 ? 11.534 -9.775 -13.936 1.00 94.00 78 ASP A N 1
ATOM 633 C CA . ASP A 1 78 ? 11.993 -9.132 -15.177 1.00 94.00 78 ASP A CA 1
ATOM 634 C C . ASP A 1 78 ? 12.768 -7.819 -14.951 1.00 94.00 78 ASP A C 1
ATOM 636 O O . ASP A 1 78 ? 12.569 -6.815 -15.633 1.00 94.00 78 ASP A O 1
ATOM 640 N N . GLY A 1 79 ? 13.647 -7.805 -13.943 1.00 93.31 79 GLY A N 1
ATOM 641 C CA . GLY A 1 79 ? 14.474 -6.642 -13.598 1.00 93.31 79 GLY A CA 1
ATOM 642 C C . GLY A 1 79 ? 13.738 -5.511 -12.869 1.00 93.31 79 GLY A C 1
ATOM 643 O O . GLY A 1 79 ? 14.355 -4.495 -12.562 1.00 93.31 79 GLY A O 1
ATOM 644 N N . ARG A 1 80 ? 12.448 -5.681 -12.559 1.00 95.00 80 ARG A N 1
ATOM 645 C CA . ARG A 1 80 ? 11.650 -4.744 -11.757 1.00 95.00 80 ARG A CA 1
ATOM 646 C C . ARG A 1 80 ? 11.481 -5.261 -10.336 1.00 95.00 80 ARG A C 1
ATOM 648 O O . ARG A 1 80 ? 11.209 -6.444 -10.141 1.00 95.00 80 ARG A O 1
ATOM 655 N N . GLN A 1 81 ? 11.612 -4.369 -9.360 1.00 96.81 81 GLN A N 1
ATOM 656 C CA . GLN A 1 81 ? 11.396 -4.667 -7.947 1.00 96.81 81 GLN A CA 1
ATOM 657 C C . GLN A 1 81 ? 9.916 -4.513 -7.582 1.00 96.81 81 GLN A C 1
ATOM 659 O O . GLN A 1 81 ? 9.239 -3.569 -7.987 1.00 96.81 81 GLN A O 1
ATOM 664 N N . TYR A 1 82 ? 9.410 -5.438 -6.791 1.00 97.44 82 TYR A N 1
ATOM 665 C CA . TYR A 1 82 ? 8.046 -5.470 -6.297 1.00 97.44 82 TYR A CA 1
ATOM 666 C C . TYR A 1 82 ? 8.066 -5.659 -4.792 1.00 97.44 82 TYR A C 1
ATOM 668 O O . TYR A 1 82 ? 9.026 -6.190 -4.234 1.00 97.44 82 TYR A O 1
ATOM 676 N N . VAL A 1 83 ? 6.990 -5.229 -4.143 1.00 97.81 83 VAL A N 1
ATOM 677 C CA . VAL A 1 83 ? 6.817 -5.379 -2.704 1.00 97.81 83 VAL A CA 1
ATOM 678 C C . VAL A 1 83 ? 5.394 -5.823 -2.412 1.00 97.81 83 VAL A C 1
ATOM 680 O O . VAL A 1 83 ? 4.435 -5.182 -2.843 1.00 97.81 83 VAL A O 1
ATOM 683 N N . ASN A 1 84 ? 5.258 -6.916 -1.666 1.00 97.94 84 ASN A N 1
ATOM 684 C CA . ASN A 1 84 ? 4.007 -7.232 -0.990 1.00 97.94 84 ASN A CA 1
ATOM 685 C C . ASN A 1 84 ? 4.061 -6.636 0.416 1.00 97.94 84 ASN A C 1
ATOM 687 O O . ASN A 1 84 ? 5.061 -6.788 1.120 1.00 97.94 84 ASN A O 1
ATOM 691 N N . LEU A 1 85 ? 2.979 -5.974 0.814 1.00 97.81 85 LEU A N 1
ATOM 692 C CA . LEU A 1 85 ? 2.799 -5.468 2.169 1.00 97.81 85 LEU A CA 1
ATOM 693 C C . LEU A 1 85 ? 1.975 -6.485 2.951 1.00 97.81 85 LEU A C 1
ATOM 695 O O . LEU A 1 85 ? 0.826 -6.755 2.603 1.00 97.81 85 LEU A O 1
ATOM 699 N N . GLU A 1 86 ? 2.563 -7.052 3.995 1.00 97.31 86 GLU A N 1
ATOM 700 C CA . GLU A 1 86 ? 1.866 -7.915 4.943 1.00 97.31 86 GLU A CA 1
ATOM 701 C C . GLU A 1 86 ? 1.524 -7.097 6.186 1.00 97.31 86 GLU A C 1
ATOM 703 O O . GLU A 1 86 ? 2.409 -6.531 6.828 1.00 97.31 86 GLU A O 1
ATOM 708 N N . VAL A 1 87 ? 0.235 -7.038 6.517 1.00 94.62 87 VAL A N 1
ATOM 709 C CA . VAL A 1 87 ? -0.272 -6.377 7.721 1.00 94.62 87 VAL A CA 1
ATOM 710 C C . VAL A 1 87 ? -0.871 -7.440 8.627 1.00 94.62 87 VAL A C 1
ATOM 712 O O . VAL A 1 87 ? -1.743 -8.199 8.206 1.00 94.62 87 VAL A O 1
ATOM 715 N N . GLU A 1 88 ? -0.411 -7.485 9.872 1.00 89.06 88 GLU A N 1
ATOM 716 C CA . GLU A 1 88 ? -0.928 -8.397 10.888 1.00 89.06 88 GLU A CA 1
ATOM 717 C C . GLU A 1 88 ? -1.889 -7.641 11.809 1.00 89.06 88 GLU A C 1
ATOM 719 O O . GLU A 1 88 ? -1.521 -6.636 12.421 1.00 89.06 88 GLU A O 1
ATOM 724 N N . ILE A 1 89 ? -3.133 -8.115 11.893 1.00 85.62 89 ILE A N 1
ATOM 725 C CA . ILE A 1 89 ? -4.127 -7.596 12.835 1.00 85.62 89 ILE A CA 1
ATOM 726 C C . ILE A 1 89 ? -4.105 -8.526 14.052 1.00 85.62 89 ILE A C 1
ATOM 728 O O . ILE A 1 89 ? -4.507 -9.685 13.914 1.00 85.62 89 ILE A O 1
ATOM 732 N N . PRO A 1 90 ? -3.629 -8.069 15.224 1.00 76.56 90 PRO A N 1
ATOM 733 C CA . PRO A 1 90 ? -3.580 -8.916 16.405 1.00 76.56 90 PRO A CA 1
ATOM 734 C C . PRO A 1 90 ? -5.000 -9.317 16.817 1.00 76.56 90 PRO A C 1
ATOM 736 O O . PRO A 1 90 ? -5.899 -8.478 16.899 1.00 76.56 90 PRO A O 1
ATOM 739 N N . GLY A 1 91 ? -5.197 -10.611 17.071 1.00 76.75 91 GLY A N 1
ATOM 740 C CA . GLY A 1 91 ? -6.426 -11.108 17.685 1.00 76.75 91 GLY A CA 1
ATOM 741 C C . GLY A 1 91 ? -6.578 -10.590 19.118 1.00 76.75 91 GLY A C 1
ATOM 742 O O . GLY A 1 91 ? -5.581 -10.298 19.781 1.00 76.75 91 GLY A O 1
ATOM 743 N N . GLN A 1 92 ? -7.826 -10.474 19.576 1.00 52.25 92 GLN A N 1
ATOM 744 C CA . GLN A 1 92 ? -8.164 -10.247 20.987 1.00 52.25 92 GLN A CA 1
ATOM 745 C C . GLN A 1 92 ? -8.363 -11.570 21.720 1.00 52.25 92 GLN A C 1
ATOM 747 O O . GLN A 1 92 ? -8.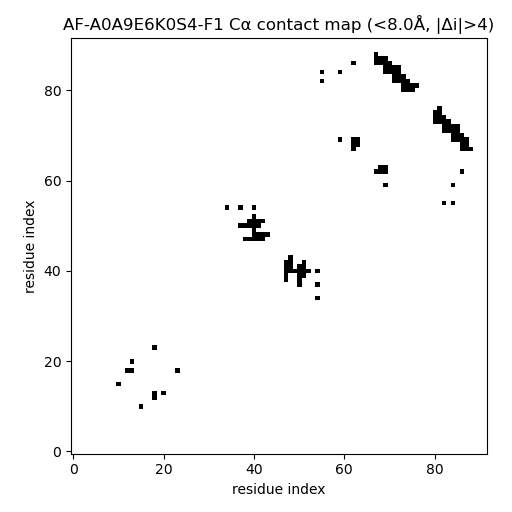947 -12.491 21.104 1.00 52.25 92 GLN A O 1
#

Solvent-accessible surface area (backbone atoms only — not comparable to full-atom values): 5858 Å² total; per-residue (Å²): 135,84,80,84,84,68,91,70,94,61,82,56,68,76,77,69,78,77,65,60,64,68,58,54,52,51,51,52,51,51,54,50,53,54,57,55,74,59,54,61,60,42,82,89,44,72,70,26,33,55,31,32,53,53,49,53,54,50,54,49,50,58,43,43,74,72,73,39,61,70,45,80,49,73,49,74,58,96,92,40,81,46,70,47,81,47,73,66,80,82,82,133

Mean predicted aligned error: 8.67 Å